Protein AF-A0A5B9QJG4-F1 (afdb_monomer_lite)

pLDDT: mean 80.94, std 13.01, range [37.59, 93.94]

Foldseek 3Di:
DEAAEEEADPDDPVLVLCVVQVCVLAPDNPYHYDYDYDHLVVLLVCQVDPAQYEYEAEAADPVSLVVNVVVVCVSLPDDVDRSYAYEYEYAPPPDPVSVVSCVVSVHHYHNDSVCVVVCSVVSSVSNVVRDDPPDPPPDDD

Structure (mmCIF, N/CA/C/O backbone):
data_AF-A0A5B9QJG4-F1
#
_entry.id   AF-A0A5B9QJG4-F1
#
loop_
_atom_site.group_PDB
_atom_site.id
_atom_site.type_symbol
_atom_site.label_atom_id
_atom_site.label_alt_id
_atom_site.label_comp_id
_atom_site.label_asym_id
_atom_site.label_entity_id
_atom_site.label_seq_id
_atom_site.pdbx_PDB_ins_code
_atom_site.Cartn_x
_atom_site.Cartn_y
_atom_site.Cartn_z
_atom_site.occupancy
_atom_site.B_iso_or_equiv
_atom_site.auth_seq_id
_atom_site.auth_comp_id
_atom_site.auth_asym_id
_atom_site.auth_atom_id
_atom_site.pdbx_PDB_model_num
ATOM 1 N N . MET A 1 1 ? 18.683 -3.135 -9.560 1.00 72.75 1 MET A N 1
ATOM 2 C CA . MET A 1 1 ? 17.755 -1.972 -9.566 1.00 72.75 1 MET A CA 1
ATOM 3 C C . MET A 1 1 ? 17.519 -1.539 -8.116 1.00 72.75 1 MET A C 1
ATOM 5 O O . MET A 1 1 ? 17.770 -2.347 -7.236 1.00 72.75 1 MET A O 1
ATOM 9 N N . ASN A 1 2 ? 17.134 -0.286 -7.823 1.00 84.12 2 ASN A N 1
ATOM 10 C CA . ASN A 1 2 ? 16.792 0.115 -6.444 1.00 84.12 2 ASN A CA 1
ATOM 11 C C . ASN A 1 2 ? 15.284 0.377 -6.343 1.00 84.12 2 ASN A C 1
ATOM 13 O O . ASN A 1 2 ? 14.808 1.408 -6.828 1.00 84.12 2 ASN A O 1
ATOM 17 N N . TYR A 1 3 ? 14.551 -0.572 -5.762 1.00 89.31 3 TYR A N 1
ATOM 18 C CA . TYR A 1 3 ? 13.105 -0.497 -5.573 1.00 89.31 3 TYR A CA 1
ATOM 19 C C . TYR A 1 3 ? 12.751 0.411 -4.397 1.00 89.31 3 TYR A C 1
ATOM 21 O O . TYR A 1 3 ? 13.489 0.514 -3.411 1.00 89.31 3 TYR A O 1
ATOM 29 N N . GLN A 1 4 ? 11.604 1.080 -4.502 1.00 92.94 4 GLN A N 1
ATOM 30 C CA . GLN A 1 4 ? 11.145 2.040 -3.503 1.00 92.94 4 GLN A CA 1
ATOM 31 C C . GLN A 1 4 ? 9.890 1.522 -2.815 1.00 92.94 4 GLN A C 1
ATOM 33 O O . GLN A 1 4 ? 8.873 1.271 -3.459 1.00 92.94 4 GLN A O 1
ATOM 38 N N . TRP A 1 5 ? 9.968 1.387 -1.495 1.00 93.94 5 TRP A N 1
ATOM 39 C CA . TRP A 1 5 ? 8.830 1.056 -0.656 1.00 93.94 5 TRP A CA 1
ATOM 40 C C . TRP A 1 5 ? 8.656 2.145 0.387 1.00 93.94 5 TRP A C 1
ATOM 42 O O . TRP A 1 5 ? 9.506 2.341 1.257 1.00 93.94 5 TRP A O 1
ATOM 52 N N . PHE A 1 6 ? 7.545 2.858 0.319 1.00 93.12 6 PHE A N 1
ATOM 53 C CA . PHE A 1 6 ? 7.236 3.886 1.292 1.00 93.12 6 PHE A CA 1
ATOM 54 C C . PHE A 1 6 ? 6.143 3.423 2.237 1.00 93.12 6 PHE A C 1
ATOM 56 O O . PHE A 1 6 ? 5.158 2.815 1.823 1.00 93.12 6 PHE A O 1
ATOM 63 N N . VAL A 1 7 ? 6.331 3.728 3.515 1.00 91.44 7 VAL A N 1
ATOM 64 C CA . VAL A 1 7 ? 5.337 3.474 4.553 1.00 91.44 7 VAL A CA 1
ATOM 65 C C . VAL A 1 7 ? 4.981 4.810 5.175 1.00 91.44 7 VAL A C 1
ATOM 67 O O . VAL A 1 7 ? 5.853 5.509 5.689 1.00 91.44 7 VAL A O 1
ATOM 70 N N . CYS A 1 8 ? 3.709 5.172 5.096 1.00 87.88 8 CYS A N 1
ATOM 71 C CA . CYS A 1 8 ? 3.174 6.301 5.823 1.00 87.88 8 CYS A CA 1
ATOM 72 C C . CYS A 1 8 ? 3.193 5.952 7.316 1.00 87.88 8 CYS A C 1
ATOM 74 O O . CYS A 1 8 ? 2.628 4.934 7.710 1.00 87.88 8 CYS A O 1
ATOM 76 N N . GLU A 1 9 ? 3.837 6.811 8.105 1.00 77.19 9 GLU A N 1
ATOM 77 C CA . GLU A 1 9 ? 4.081 6.746 9.553 1.00 77.19 9 GLU A CA 1
ATOM 78 C C . GLU A 1 9 ? 5.346 5.975 10.006 1.00 77.19 9 GLU A C 1
ATOM 80 O O . GLU A 1 9 ? 5.484 4.773 9.756 1.00 77.19 9 GLU A O 1
ATOM 85 N N . PRO A 1 10 ? 6.272 6.638 10.735 1.00 60.25 10 PRO A N 1
ATOM 86 C CA . PRO A 1 10 ? 7.563 6.068 11.134 1.00 60.25 10 PRO A CA 1
ATOM 87 C C . PRO A 1 10 ? 7.530 5.003 12.233 1.00 60.25 10 PRO A C 1
ATOM 89 O O . PRO A 1 10 ? 8.528 4.307 12.410 1.00 60.25 10 PRO A O 1
ATOM 92 N N . GLU A 1 11 ? 6.404 4.813 12.918 1.00 66.12 11 GLU A N 1
ATOM 93 C CA . GLU A 1 11 ? 6.287 3.866 14.040 1.00 66.12 11 GLU A CA 1
ATOM 94 C C . GLU A 1 11 ? 5.123 2.880 13.880 1.00 66.12 11 GLU A C 1
ATOM 96 O O . GLU A 1 11 ? 4.784 2.133 14.800 1.00 66.12 11 GLU A O 1
ATOM 101 N N . SER A 1 12 ? 4.524 2.821 12.688 1.00 70.62 12 SER A N 1
ATOM 102 C CA . SER A 1 12 ? 3.393 1.936 12.441 1.00 70.62 12 SER A CA 1
ATOM 103 C C . SER A 1 12 ? 3.806 0.463 12.502 1.00 70.62 12 SER A C 1
ATOM 105 O O . SER A 1 12 ? 4.908 0.048 12.111 1.00 70.62 12 SER A O 1
ATOM 107 N N . ARG A 1 13 ? 2.875 -0.390 12.944 1.00 84.88 13 ARG A N 1
ATOM 108 C CA . ARG A 1 13 ? 3.011 -1.853 12.818 1.00 84.88 13 ARG A CA 1
ATOM 109 C C . ARG A 1 13 ? 3.306 -2.271 11.371 1.00 84.88 13 ARG A C 1
ATOM 111 O O . ARG A 1 13 ? 4.052 -3.226 11.142 1.00 84.88 13 ARG A O 1
ATOM 118 N N . TRP A 1 14 ? 2.810 -1.495 10.411 1.00 87.94 14 TRP A N 1
ATOM 119 C CA . TRP A 1 14 ? 3.018 -1.662 8.978 1.00 87.94 14 TRP A CA 1
ATOM 120 C C . TRP A 1 14 ? 4.464 -1.481 8.531 1.00 87.94 14 TRP A C 1
ATOM 122 O O . TRP A 1 14 ? 4.895 -2.198 7.628 1.00 87.94 14 TRP A O 1
ATOM 132 N N . LEU A 1 15 ? 5.254 -0.621 9.181 1.00 89.50 15 LEU A N 1
ATOM 133 C CA . LEU A 1 15 ? 6.679 -0.493 8.870 1.00 89.50 15 LEU A CA 1
ATOM 134 C C . LEU A 1 15 ? 7.440 -1.782 9.202 1.00 89.50 15 LEU A C 1
ATOM 136 O O . LEU A 1 15 ? 8.226 -2.271 8.388 1.00 89.50 15 LEU A O 1
ATOM 140 N N . ARG A 1 16 ? 7.182 -2.370 10.378 1.00 89.62 16 ARG A N 1
ATOM 141 C CA . ARG A 1 16 ? 7.805 -3.642 10.788 1.00 89.62 16 ARG A CA 1
ATOM 142 C C . ARG A 1 16 ? 7.415 -4.788 9.858 1.00 89.62 16 ARG A C 1
ATOM 144 O O . ARG A 1 16 ? 8.272 -5.585 9.482 1.00 89.62 16 ARG A O 1
ATOM 151 N N . LEU A 1 17 ? 6.147 -4.853 9.463 1.00 89.75 17 LEU A N 1
ATOM 152 C CA . LEU A 1 17 ? 5.650 -5.862 8.525 1.00 89.75 17 LEU A CA 1
ATOM 153 C C . LEU A 1 17 ? 6.254 -5.684 7.135 1.00 89.75 17 LEU A C 1
ATOM 155 O O . LEU A 1 17 ? 6.777 -6.644 6.578 1.00 89.75 17 LEU A O 1
ATOM 159 N N . SER A 1 18 ? 6.277 -4.453 6.624 1.00 92.06 18 SER A N 1
ATOM 160 C CA . SER A 1 18 ? 6.879 -4.123 5.329 1.00 92.06 18 SER A CA 1
ATOM 161 C C . SER A 1 18 ? 8.350 -4.526 5.282 1.00 92.06 18 SER A C 1
ATOM 163 O O . SER A 1 18 ? 8.784 -5.125 4.306 1.00 92.06 18 SER A O 1
ATOM 165 N N . ARG A 1 19 ? 9.112 -4.294 6.360 1.00 91.69 19 ARG A N 1
ATOM 166 C CA . ARG A 1 19 ? 10.523 -4.713 6.459 1.00 91.69 19 ARG A CA 1
ATOM 167 C C . ARG A 1 19 ? 10.736 -6.220 6.376 1.00 91.69 19 ARG A C 1
ATOM 169 O O . ARG A 1 19 ? 11.781 -6.646 5.905 1.00 91.69 19 ARG A O 1
ATOM 176 N N . ARG A 1 20 ? 9.768 -7.021 6.821 1.00 91.62 20 ARG A N 1
ATOM 177 C CA . ARG A 1 20 ? 9.829 -8.485 6.706 1.00 91.62 20 ARG A CA 1
ATOM 178 C C . ARG A 1 20 ? 9.341 -8.961 5.345 1.00 91.62 20 ARG A C 1
ATOM 180 O O . ARG A 1 20 ? 9.917 -9.885 4.790 1.00 91.62 20 ARG A O 1
ATOM 187 N N . PHE A 1 21 ? 8.280 -8.348 4.836 1.00 92.44 21 PHE A N 1
ATOM 188 C CA . PHE A 1 21 ? 7.575 -8.772 3.634 1.00 92.44 21 PHE A CA 1
ATOM 189 C C . PHE A 1 21 ? 8.266 -8.314 2.345 1.00 92.44 21 PHE A C 1
ATOM 191 O O . PHE A 1 21 ? 8.583 -9.137 1.493 1.00 92.44 21 PHE A O 1
ATOM 198 N N . ALA A 1 22 ? 8.538 -7.015 2.208 1.00 92.75 22 ALA A N 1
ATOM 199 C CA . ALA A 1 22 ? 8.968 -6.407 0.952 1.00 92.75 22 ALA A CA 1
ATOM 200 C C . ALA A 1 22 ? 10.268 -6.993 0.359 1.00 92.75 22 ALA A C 1
ATOM 202 O O . ALA A 1 22 ? 10.289 -7.205 -0.854 1.00 92.75 22 ALA A O 1
ATOM 203 N N . PRO A 1 23 ? 11.316 -7.328 1.146 1.00 92.81 23 PRO A N 1
ATOM 204 C CA . PRO A 1 23 ? 12.528 -7.942 0.596 1.00 92.81 23 PRO A CA 1
ATOM 205 C C . PRO A 1 23 ? 12.282 -9.308 -0.056 1.00 92.81 23 PRO A C 1
ATOM 207 O O . PRO A 1 23 ? 12.941 -9.652 -1.029 1.00 92.81 23 PRO A O 1
ATOM 210 N N . GLN A 1 24 ? 11.309 -10.076 0.446 1.00 92.06 24 GLN A N 1
ATOM 211 C CA . GLN A 1 24 ? 10.975 -11.400 -0.091 1.00 92.06 24 GLN A CA 1
ATOM 212 C C . GLN A 1 24 ? 10.248 -11.316 -1.438 1.00 92.06 24 GLN A C 1
ATOM 214 O O . GLN A 1 24 ? 10.131 -12.316 -2.137 1.00 92.06 24 GLN A O 1
ATOM 219 N N . MET A 1 25 ? 9.724 -10.137 -1.786 1.00 93.69 25 MET A N 1
ATOM 220 C CA . MET A 1 25 ? 8.945 -9.917 -3.006 1.00 93.69 25 MET A CA 1
ATOM 221 C C . MET A 1 25 ? 9.801 -9.433 -4.178 1.00 93.69 25 MET A C 1
ATOM 223 O O . MET A 1 25 ? 9.268 -9.229 -5.272 1.00 93.69 25 MET A O 1
ATOM 227 N N . LEU A 1 26 ? 11.098 -9.198 -3.953 1.00 89.69 26 LEU A N 1
ATOM 228 C CA . LEU A 1 26 ? 12.005 -8.731 -4.991 1.00 89.69 26 LEU A CA 1
ATOM 229 C C . LEU A 1 26 ? 12.239 -9.824 -6.045 1.00 89.69 26 LEU A C 1
ATOM 231 O O . LEU A 1 26 ? 12.326 -11.000 -5.693 1.00 89.69 26 LEU A O 1
ATOM 235 N N . PRO A 1 27 ? 12.385 -9.460 -7.330 1.00 85.88 27 PRO A N 1
ATOM 236 C CA . PRO A 1 27 ? 12.658 -10.431 -8.388 1.00 85.88 27 PRO A CA 1
ATOM 237 C C . PRO A 1 27 ? 14.010 -11.144 -8.248 1.00 85.88 27 PRO A C 1
ATOM 239 O O . PRO A 1 27 ? 14.141 -12.279 -8.697 1.00 85.88 27 PRO A O 1
ATOM 242 N N . SER A 1 28 ? 15.006 -10.487 -7.644 1.00 84.94 28 SER A N 1
ATOM 243 C CA . SER A 1 28 ? 16.330 -11.049 -7.370 1.00 84.94 28 SER A CA 1
ATOM 244 C C . SER A 1 28 ? 16.830 -10.630 -5.988 1.00 84.94 28 SER A C 1
ATOM 246 O O . SER A 1 28 ? 16.529 -9.533 -5.518 1.00 84.94 28 SER A O 1
ATOM 248 N N . SER A 1 29 ? 17.621 -11.489 -5.342 1.00 77.75 29 SER A N 1
ATOM 249 C CA . SER A 1 29 ? 18.199 -11.226 -4.016 1.00 77.75 29 SER A CA 1
ATOM 250 C C . SER A 1 29 ? 19.299 -10.159 -4.025 1.00 77.75 29 SER A C 1
ATOM 252 O O . SER A 1 29 ? 19.549 -9.551 -2.988 1.00 77.75 29 SER A O 1
ATOM 254 N N . ASP A 1 30 ? 19.919 -9.904 -5.180 1.00 78.75 30 ASP A N 1
ATOM 255 C CA . ASP A 1 30 ? 20.938 -8.858 -5.365 1.00 78.75 30 ASP A CA 1
ATOM 256 C C . ASP A 1 30 ? 20.343 -7.458 -5.600 1.00 78.75 30 ASP A C 1
ATOM 258 O O . ASP A 1 30 ? 21.069 -6.464 -5.684 1.00 78.75 30 ASP A O 1
ATOM 262 N N . ASP A 1 31 ? 19.019 -7.350 -5.743 1.00 83.94 31 ASP A N 1
ATOM 263 C CA . ASP A 1 31 ? 18.378 -6.058 -5.941 1.00 83.94 31 ASP A CA 1
ATOM 264 C C . ASP A 1 31 ? 18.312 -5.241 -4.641 1.00 83.94 31 ASP A C 1
ATOM 266 O O . ASP A 1 31 ? 18.008 -5.736 -3.556 1.00 83.94 31 ASP A O 1
ATOM 270 N N . GLY A 1 32 ? 18.533 -3.932 -4.767 1.00 87.12 32 GLY A N 1
ATOM 271 C CA . GLY A 1 32 ? 18.401 -3.002 -3.654 1.00 87.12 32 GLY A CA 1
ATOM 272 C C . GLY A 1 32 ? 16.938 -2.667 -3.378 1.00 87.12 32 GLY A C 1
ATOM 273 O O . GLY A 1 32 ? 16.164 -2.408 -4.301 1.00 87.12 32 GLY A O 1
ATOM 274 N N . LEU A 1 33 ? 16.568 -2.600 -2.100 1.00 91.62 33 LEU A N 1
ATOM 275 C CA . LEU A 1 33 ? 15.263 -2.122 -1.654 1.00 91.62 33 LEU A CA 1
ATOM 276 C C . LEU A 1 33 ? 15.431 -1.058 -0.574 1.00 91.62 33 LEU A C 1
ATOM 278 O O . LEU A 1 33 ? 16.021 -1.297 0.477 1.00 91.62 33 LEU A O 1
ATOM 282 N N . SER A 1 34 ? 14.851 0.113 -0.819 1.00 93.31 34 SER A N 1
ATOM 283 C CA . SER A 1 34 ? 14.784 1.198 0.158 1.00 93.31 34 SER A CA 1
ATOM 284 C C . SER A 1 34 ? 13.389 1.249 0.777 1.00 93.31 34 SER A C 1
ATOM 286 O O . SER A 1 34 ? 12.431 1.629 0.103 1.00 93.31 34 SER A O 1
ATOM 288 N N . ILE A 1 35 ? 13.277 0.882 2.059 1.00 93.06 35 ILE A N 1
ATOM 289 C CA . ILE A 1 35 ? 12.033 0.993 2.836 1.00 93.06 35 ILE A CA 1
ATOM 290 C C . ILE A 1 35 ? 12.096 2.266 3.678 1.00 93.06 35 ILE A C 1
ATOM 292 O O . ILE A 1 35 ? 12.800 2.307 4.689 1.00 93.06 35 ILE A O 1
ATOM 296 N N . THR A 1 36 ? 11.385 3.314 3.265 1.00 92.44 36 THR A N 1
ATOM 297 C CA . THR A 1 36 ? 11.461 4.632 3.913 1.00 92.44 36 THR A CA 1
ATOM 298 C C . THR A 1 36 ? 10.144 4.985 4.603 1.00 92.44 36 THR A C 1
ATOM 300 O O . THR A 1 36 ? 9.117 5.080 3.926 1.00 92.44 36 THR A O 1
ATOM 303 N N . PRO A 1 37 ? 10.153 5.205 5.929 1.00 92.00 37 PRO A N 1
ATOM 304 C CA . PRO A 1 37 ? 9.011 5.790 6.607 1.00 92.00 37 PRO A CA 1
ATOM 305 C C . PRO A 1 37 ? 8.893 7.281 6.283 1.00 92.00 37 PRO A C 1
ATOM 307 O O . PRO A 1 37 ? 9.884 8.010 6.338 1.00 92.00 37 PRO A O 1
ATOM 310 N N . LEU A 1 38 ? 7.687 7.737 5.961 1.00 89.56 38 LEU A N 1
ATOM 311 C CA . LEU A 1 38 ? 7.383 9.127 5.620 1.00 89.56 38 LEU A CA 1
ATOM 312 C C . LEU A 1 38 ? 6.065 9.542 6.279 1.00 89.56 38 LEU A C 1
ATOM 314 O O . LEU A 1 38 ? 5.215 8.702 6.544 1.00 89.56 38 LEU A O 1
ATOM 318 N N . ASP A 1 39 ? 5.868 10.830 6.534 1.00 85.88 39 ASP A N 1
ATOM 319 C CA . ASP A 1 39 ? 4.520 11.360 6.761 1.00 85.88 39 ASP A CA 1
ATOM 320 C C . ASP A 1 39 ? 3.730 11.427 5.437 1.00 85.88 39 ASP A C 1
ATOM 322 O O . ASP A 1 39 ? 4.300 11.301 4.346 1.00 85.88 39 ASP A O 1
ATOM 326 N N . ALA A 1 40 ? 2.414 11.630 5.530 1.00 80.94 40 ALA A N 1
ATOM 327 C CA . ALA A 1 40 ? 1.517 11.632 4.375 1.00 80.94 40 ALA A CA 1
ATOM 328 C C . ALA A 1 40 ? 1.905 12.677 3.311 1.00 80.94 40 ALA A C 1
ATOM 330 O O . ALA A 1 40 ? 1.912 12.370 2.117 1.00 80.94 40 ALA A O 1
ATOM 331 N N . ALA A 1 41 ? 2.300 13.884 3.731 1.00 80.88 41 ALA A N 1
ATOM 332 C CA . ALA A 1 41 ? 2.671 14.963 2.816 1.00 80.88 41 ALA A CA 1
ATOM 333 C C . ALA A 1 41 ? 3.974 14.643 2.065 1.00 80.88 41 ALA A C 1
ATOM 335 O O . ALA A 1 41 ? 4.072 14.828 0.848 1.00 80.88 41 ALA A O 1
ATOM 336 N N . ARG A 1 42 ? 4.978 14.101 2.763 1.00 86.69 42 ARG A N 1
ATOM 337 C CA . ARG A 1 42 ? 6.233 13.661 2.140 1.00 86.69 42 ARG A CA 1
ATOM 338 C C . ARG A 1 42 ? 6.036 12.464 1.221 1.00 86.69 42 ARG A C 1
ATOM 340 O O . ARG A 1 42 ? 6.692 12.400 0.182 1.00 86.69 42 ARG A O 1
ATOM 347 N N . LEU A 1 43 ? 5.156 11.531 1.579 1.00 86.56 43 LEU A N 1
ATOM 348 C CA . LEU A 1 43 ? 4.814 10.399 0.724 1.00 86.56 43 LEU A CA 1
ATOM 349 C C . LEU A 1 43 ? 4.175 10.876 -0.585 1.00 86.56 43 LEU A C 1
ATOM 351 O O . LEU A 1 43 ? 4.656 10.516 -1.658 1.00 86.56 43 LEU A O 1
ATOM 355 N N . ALA A 1 44 ? 3.179 11.761 -0.500 1.00 82.88 44 ALA A N 1
ATOM 356 C CA . ALA A 1 44 ? 2.552 12.387 -1.662 1.00 82.88 44 ALA A CA 1
ATOM 357 C C . ALA A 1 44 ? 3.587 13.058 -2.581 1.00 82.88 44 ALA A C 1
ATOM 359 O O . ALA A 1 44 ? 3.619 12.802 -3.784 1.00 82.88 44 ALA A O 1
ATOM 360 N N . ALA A 1 45 ? 4.505 13.846 -2.010 1.00 83.12 45 ALA A N 1
ATOM 361 C CA . ALA A 1 45 ? 5.560 14.507 -2.775 1.00 83.12 45 ALA A CA 1
ATOM 362 C C . ALA A 1 45 ? 6.509 13.515 -3.475 1.00 83.12 45 ALA A C 1
ATOM 364 O O . ALA A 1 45 ? 6.961 13.770 -4.593 1.00 83.12 45 ALA A O 1
ATOM 365 N N . ARG A 1 46 ? 6.815 12.375 -2.843 1.00 85.06 46 ARG A N 1
ATOM 366 C CA . ARG A 1 46 ? 7.699 11.341 -3.407 1.00 85.06 46 ARG A CA 1
ATOM 367 C C . ARG A 1 46 ? 7.051 10.544 -4.531 1.00 85.06 46 ARG A C 1
ATOM 369 O O . ARG A 1 46 ? 7.773 10.090 -5.419 1.00 85.06 46 ARG A O 1
ATOM 376 N N . LEU A 1 47 ? 5.730 10.406 -4.521 1.00 84.00 47 LEU A N 1
ATOM 377 C CA . LEU A 1 47 ? 4.990 9.714 -5.575 1.00 84.00 47 LEU A CA 1
ATOM 378 C C . LEU A 1 47 ? 4.971 10.484 -6.900 1.00 84.00 47 LEU A C 1
ATOM 380 O O . LEU A 1 47 ? 4.791 9.876 -7.942 1.00 84.00 47 LEU A O 1
ATOM 384 N N . ASN A 1 48 ? 5.320 11.772 -6.920 1.00 77.62 48 ASN A N 1
ATOM 385 C CA . ASN A 1 48 ? 5.559 12.492 -8.180 1.00 77.62 48 ASN A CA 1
ATOM 386 C C . ASN A 1 48 ? 6.812 12.007 -8.943 1.00 77.62 48 ASN A C 1
ATOM 388 O O . ASN A 1 48 ? 7.081 12.447 -10.060 1.00 77.62 48 ASN A O 1
ATOM 392 N N . SER A 1 49 ? 7.607 11.108 -8.355 1.00 76.19 49 SER A N 1
ATOM 393 C CA . SER A 1 49 ? 8.771 10.506 -9.003 1.00 76.19 49 SER A CA 1
ATOM 394 C C . SER A 1 49 ? 8.362 9.541 -10.127 1.00 76.19 49 SER A C 1
ATOM 396 O O . SER A 1 49 ? 7.453 8.727 -9.947 1.00 76.19 49 SER A O 1
ATOM 398 N N . PRO A 1 50 ? 9.102 9.505 -11.254 1.00 78.56 50 PRO A N 1
ATOM 399 C CA . PRO A 1 50 ? 8.857 8.561 -12.344 1.00 78.56 50 PRO A CA 1
ATOM 400 C C . PRO A 1 50 ? 9.180 7.101 -11.989 1.00 78.56 50 PRO A C 1
ATOM 402 O O . PRO A 1 50 ? 9.059 6.236 -12.859 1.00 78.56 50 PRO A O 1
ATOM 405 N N . ARG A 1 51 ? 9.638 6.817 -10.765 1.00 83.75 51 ARG A N 1
ATOM 406 C CA . ARG A 1 51 ? 10.114 5.496 -10.350 1.00 83.75 51 ARG A CA 1
ATOM 407 C C . ARG A 1 51 ? 8.973 4.582 -9.891 1.00 83.75 51 ARG A C 1
ATOM 409 O O . ARG A 1 51 ? 8.119 5.025 -9.119 1.00 83.75 51 ARG A O 1
ATOM 416 N N . PRO A 1 52 ? 9.017 3.295 -10.276 1.00 87.81 52 PRO A N 1
ATOM 417 C CA . PRO A 1 52 ? 8.148 2.275 -9.719 1.00 87.81 52 PRO A CA 1
ATOM 418 C C . PRO A 1 52 ? 8.222 2.241 -8.192 1.00 87.81 52 PRO A C 1
ATOM 420 O O . PRO A 1 52 ? 9.312 2.113 -7.631 1.00 87.81 52 PRO A O 1
ATOM 423 N N . THR A 1 53 ? 7.076 2.379 -7.527 1.00 91.06 53 THR A N 1
ATOM 424 C CA . THR A 1 53 ? 7.012 2.529 -6.065 1.00 91.06 53 THR A CA 1
ATOM 425 C C . THR A 1 53 ? 5.844 1.744 -5.479 1.00 91.06 53 THR A C 1
ATOM 427 O O . THR A 1 53 ? 4.733 1.817 -5.992 1.00 91.06 53 THR A O 1
ATOM 430 N N . VAL A 1 54 ? 6.066 1.046 -4.366 1.00 92.94 54 VAL A N 1
ATOM 431 C CA . VAL A 1 54 ? 4.974 0.570 -3.506 1.00 92.94 54 VAL A CA 1
ATOM 432 C C . VAL A 1 54 ? 4.792 1.574 -2.376 1.00 92.94 54 VAL A C 1
ATOM 434 O O . VAL A 1 54 ? 5.759 1.933 -1.705 1.00 92.94 54 VAL A O 1
ATOM 437 N N . ALA A 1 55 ? 3.564 2.030 -2.159 1.00 92.12 55 ALA A N 1
ATOM 438 C CA . ALA A 1 55 ? 3.222 2.936 -1.073 1.00 92.12 55 ALA A CA 1
ATOM 439 C C . ALA A 1 55 ? 2.169 2.300 -0.172 1.00 92.12 55 ALA A C 1
ATOM 441 O O . ALA A 1 55 ? 1.118 1.883 -0.652 1.00 92.12 55 ALA A O 1
ATOM 442 N N . LEU A 1 56 ? 2.444 2.262 1.129 1.00 92.56 56 LEU A N 1
ATOM 443 C CA . LEU A 1 56 ? 1.504 1.827 2.152 1.00 92.56 56 LEU A CA 1
ATOM 444 C C . LEU A 1 56 ? 1.082 3.035 2.983 1.00 92.56 56 LEU A C 1
ATOM 446 O O . LEU A 1 56 ? 1.902 3.627 3.678 1.00 92.56 56 LEU A O 1
ATOM 450 N N . TRP A 1 57 ? -0.194 3.389 2.911 1.00 89.38 57 TRP A N 1
ATOM 451 C CA . TRP A 1 57 ? -0.813 4.454 3.692 1.00 89.38 57 TRP A CA 1
ATOM 452 C C . TRP A 1 57 ? -1.442 3.865 4.949 1.00 89.38 57 TRP A C 1
ATOM 454 O O . TRP A 1 57 ? -2.185 2.897 4.851 1.00 89.38 57 TRP A O 1
ATOM 464 N N . SER A 1 58 ? -1.135 4.423 6.114 1.00 86.81 58 SER A N 1
ATOM 465 C CA . SER A 1 58 ? -1.673 3.987 7.403 1.00 86.81 58 SER A CA 1
ATOM 466 C C . SER A 1 58 ? -2.750 4.981 7.833 1.00 86.81 58 SER A C 1
ATOM 468 O O . SER A 1 58 ? -2.440 6.125 8.153 1.00 86.81 58 SER A O 1
ATOM 470 N N . LEU A 1 59 ? -4.014 4.566 7.739 1.00 81.31 59 LEU A N 1
ATOM 471 C CA . LEU A 1 59 ? -5.220 5.319 8.097 1.00 81.31 59 LEU A CA 1
ATOM 472 C C . LEU A 1 59 ? -5.980 4.575 9.202 1.00 81.31 59 LEU A C 1
ATOM 474 O O . LEU A 1 59 ? -7.160 4.243 9.079 1.00 81.31 59 LEU A O 1
ATOM 478 N N . GLU A 1 60 ? -5.275 4.246 10.278 1.00 77.00 60 GLU A N 1
ATOM 479 C CA . GLU A 1 60 ? -5.795 3.375 11.338 1.00 77.00 60 GLU A CA 1
ATOM 480 C C . GLU A 1 60 ? -6.664 4.129 12.354 1.00 77.00 60 GLU A C 1
ATOM 482 O O . GLU A 1 60 ? -7.156 3.537 13.309 1.00 77.00 60 GLU A O 1
ATOM 487 N N . THR A 1 61 ? -6.873 5.434 12.160 1.00 71.50 61 THR A N 1
ATOM 488 C CA . THR A 1 61 ? -7.761 6.250 12.992 1.00 71.50 61 THR A CA 1
ATOM 489 C C . THR A 1 61 ? -8.694 7.103 12.130 1.00 71.50 61 THR A C 1
ATOM 491 O O . THR A 1 61 ? -8.316 7.571 11.054 1.00 71.50 61 THR A O 1
ATOM 494 N N . ALA A 1 62 ? -9.921 7.340 12.609 1.00 64.94 62 ALA A N 1
ATOM 495 C CA . ALA A 1 62 ? -10.903 8.174 11.906 1.00 64.94 62 ALA A CA 1
ATOM 496 C C . ALA A 1 62 ? -10.370 9.584 11.544 1.00 64.94 62 ALA A C 1
ATOM 498 O O . ALA A 1 62 ? -10.502 9.975 10.385 1.00 64.94 62 ALA A O 1
ATOM 499 N N . PRO A 1 63 ? -9.655 10.309 12.436 1.00 70.25 63 PRO A N 1
ATOM 500 C CA . PRO A 1 63 ? -9.088 11.616 12.095 1.00 70.25 63 PRO A CA 1
ATOM 501 C C . PRO A 1 63 ? -8.049 11.555 10.967 1.00 70.25 63 PRO A C 1
ATOM 503 O O . PRO A 1 63 ? -7.942 12.489 10.175 1.00 70.25 63 PRO A O 1
ATOM 506 N N . GLN A 1 64 ? -7.279 10.464 10.877 1.00 72.19 64 GLN A N 1
ATOM 507 C CA . GLN A 1 64 ? -6.310 10.267 9.796 1.00 72.19 64 GLN A CA 1
ATOM 508 C C . GLN A 1 64 ? -7.007 10.015 8.461 1.00 72.19 64 GLN A C 1
ATOM 510 O O . GLN A 1 64 ? -6.577 10.568 7.450 1.00 72.19 64 GLN A O 1
ATOM 515 N N . CYS A 1 65 ? -8.087 9.224 8.452 1.00 71.06 65 CYS A N 1
ATOM 516 C CA . CYS A 1 65 ? -8.907 9.037 7.256 1.00 71.06 65 CYS A CA 1
ATOM 517 C C . CYS A 1 65 ? -9.398 10.385 6.718 1.00 71.06 65 CYS A C 1
ATOM 519 O O . CYS A 1 65 ? -9.111 10.710 5.569 1.00 71.06 65 CYS A O 1
ATOM 521 N N . ASP A 1 66 ? -10.040 11.206 7.549 1.00 71.31 66 ASP A N 1
ATOM 522 C CA . ASP A 1 66 ? -10.620 12.480 7.102 1.00 71.31 66 ASP A CA 1
ATOM 523 C C . ASP A 1 66 ? -9.569 13.477 6.593 1.00 71.31 66 ASP A C 1
ATOM 525 O O . ASP A 1 66 ? -9.801 14.196 5.620 1.00 71.31 66 ASP A O 1
ATOM 529 N N . GLN A 1 67 ? -8.382 13.509 7.207 1.00 74.06 67 GLN A N 1
ATOM 530 C CA . GLN A 1 67 ? -7.303 14.413 6.793 1.00 74.06 67 GLN A CA 1
ATOM 531 C C . GLN A 1 67 ? -6.581 13.959 5.518 1.00 74.06 67 GLN A C 1
ATOM 533 O O . GLN A 1 67 ? -6.108 14.797 4.739 1.00 74.06 67 GLN A O 1
ATOM 538 N N . ILE A 1 68 ? -6.449 12.646 5.311 1.00 74.19 68 ILE A N 1
ATOM 539 C CA . ILE A 1 68 ? -5.614 12.083 4.246 1.00 74.19 68 ILE A CA 1
ATOM 540 C C . ILE A 1 68 ? -6.449 11.726 3.006 1.00 74.19 68 ILE A C 1
ATOM 542 O O . ILE A 1 68 ? -5.961 11.905 1.891 1.00 74.19 68 ILE A O 1
ATOM 546 N N . LEU A 1 69 ? -7.718 11.319 3.148 1.00 74.50 69 LEU A N 1
ATOM 547 C CA . LEU A 1 69 ? -8.605 10.974 2.023 1.00 74.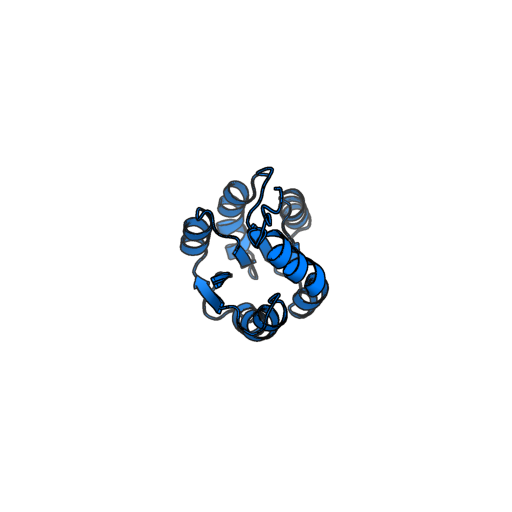50 69 LEU A CA 1
ATOM 548 C C . LEU A 1 69 ? -8.681 12.060 0.928 1.00 74.50 69 LEU A C 1
ATOM 550 O O . LEU A 1 69 ? -8.563 11.706 -0.250 1.00 74.50 69 LEU A O 1
ATOM 554 N N . PRO A 1 70 ? -8.807 13.367 1.244 1.00 75.50 70 PRO A N 1
ATOM 555 C CA . PRO A 1 70 ? -8.808 14.413 0.221 1.00 75.50 70 PRO A CA 1
ATOM 556 C C . PRO A 1 70 ? -7.489 14.491 -0.559 1.00 75.50 70 PRO A C 1
ATOM 558 O O . PRO A 1 70 ? -7.498 14.733 -1.765 1.00 75.50 70 PRO A O 1
ATOM 561 N N . GLN A 1 71 ? -6.358 14.255 0.114 1.00 73.25 71 GLN A N 1
ATOM 562 C CA . GLN A 1 71 ? -5.026 14.256 -0.502 1.00 73.25 71 GLN A CA 1
ATOM 563 C C . GLN A 1 71 ? -4.843 13.027 -1.401 1.00 73.25 71 GLN A C 1
ATOM 565 O O . GLN A 1 71 ? -4.322 13.126 -2.511 1.00 73.25 71 GLN A O 1
ATOM 570 N N . LEU A 1 72 ? -5.335 11.875 -0.943 1.00 74.12 72 LEU A N 1
ATOM 571 C CA . LEU A 1 72 ? -5.294 10.610 -1.667 1.00 74.12 72 LEU A CA 1
ATOM 572 C C . LEU A 1 72 ? -6.117 10.633 -2.951 1.00 74.12 72 LEU A C 1
ATOM 574 O O . LEU A 1 72 ? -5.658 10.133 -3.975 1.00 74.12 72 LEU A O 1
ATOM 578 N N . ARG A 1 73 ? -7.290 11.274 -2.935 1.00 76.75 73 ARG A N 1
ATOM 579 C CA . ARG A 1 73 ? -8.147 11.407 -4.120 1.00 76.75 73 ARG A CA 1
ATOM 580 C C . ARG A 1 73 ? -7.413 12.035 -5.312 1.00 76.75 73 ARG A C 1
ATOM 582 O O . ARG A 1 73 ? -7.642 11.626 -6.446 1.00 76.75 73 ARG A O 1
ATOM 589 N N . GLY A 1 74 ? -6.545 13.021 -5.069 1.00 72.56 74 GLY A N 1
ATOM 590 C CA . GLY A 1 74 ? -5.744 13.658 -6.121 1.00 72.56 74 GLY A CA 1
ATOM 591 C C . GLY A 1 74 ? -4.597 12.781 -6.631 1.00 72.56 74 GLY A C 1
ATOM 592 O O . GLY A 1 74 ? -4.252 12.851 -7.806 1.00 72.56 74 GLY A O 1
ATOM 593 N N . LEU A 1 75 ? -4.036 11.934 -5.764 1.00 73.62 75 LEU A N 1
ATOM 594 C CA . LEU A 1 75 ? -2.922 11.037 -6.089 1.00 73.62 75 LEU A CA 1
ATOM 595 C C . LEU A 1 75 ? -3.374 9.770 -6.819 1.00 73.62 75 LEU A C 1
ATOM 597 O O . LEU A 1 75 ? -2.648 9.259 -7.664 1.00 73.62 75 LEU A O 1
ATOM 601 N N . PHE A 1 76 ? -4.562 9.267 -6.490 1.00 74.06 76 PHE A N 1
ATOM 602 C CA . PHE A 1 76 ? -5.110 8.027 -7.042 1.00 74.06 76 PHE A CA 1
ATOM 603 C C . PHE A 1 76 ? -6.049 8.248 -8.225 1.00 74.06 76 PHE A C 1
ATOM 605 O O . PHE A 1 76 ? -6.699 7.309 -8.686 1.00 74.06 76 PHE A O 1
ATOM 612 N N . ALA A 1 77 ? -6.139 9.483 -8.727 1.00 62.97 77 ALA A N 1
ATOM 613 C CA . ALA A 1 77 ? -6.827 9.739 -9.979 1.00 62.97 77 ALA A CA 1
ATOM 614 C C . ALA A 1 77 ? -6.245 8.798 -11.052 1.00 62.97 77 ALA A C 1
ATOM 616 O O . ALA A 1 77 ? -5.020 8.727 -11.192 1.00 62.97 77 ALA A O 1
ATOM 617 N N . PRO A 1 78 ? -7.088 8.038 -11.771 1.00 53.78 78 PRO A N 1
ATOM 618 C CA . PRO A 1 78 ? -6.632 6.960 -12.633 1.00 53.78 78 PRO A CA 1
ATOM 619 C C . PRO A 1 78 ? -5.743 7.513 -13.749 1.00 53.78 78 PRO A C 1
ATOM 621 O O . PRO A 1 78 ? -6.216 8.052 -14.746 1.00 53.78 78 PRO A O 1
ATOM 624 N N . SER A 1 79 ? -4.432 7.367 -13.578 1.00 52.25 79 SER A N 1
ATOM 625 C CA . SER A 1 79 ? -3.464 7.494 -14.656 1.00 52.25 79 SER A CA 1
ATOM 626 C C . SER A 1 79 ? -3.331 6.124 -15.308 1.00 52.25 79 SER A C 1
ATOM 628 O O . SER A 1 79 ? -3.063 5.129 -14.635 1.00 52.25 79 SER A O 1
ATOM 630 N N . ALA A 1 80 ? -3.508 6.059 -16.628 1.00 45.25 80 ALA A N 1
ATOM 631 C CA . ALA A 1 80 ? -3.506 4.821 -17.415 1.00 45.25 80 ALA A CA 1
ATOM 632 C C . ALA A 1 80 ? -2.182 4.021 -17.360 1.00 45.25 80 ALA A C 1
ATOM 634 O O . ALA A 1 80 ? -2.092 2.930 -17.917 1.00 45.25 80 ALA A O 1
ATOM 635 N N . ALA A 1 81 ? -1.162 4.535 -16.670 1.00 53.94 81 ALA A N 1
ATOM 636 C CA . ALA A 1 81 ? 0.077 3.838 -16.359 1.00 53.94 81 ALA A CA 1
ATOM 637 C C . ALA A 1 81 ? 0.511 4.159 -14.921 1.00 53.94 81 ALA A C 1
ATOM 639 O O . ALA A 1 81 ? 1.534 4.817 -14.709 1.00 53.94 81 ALA A O 1
ATOM 640 N N . SER A 1 82 ? -0.275 3.743 -13.922 1.00 65.62 82 SER A N 1
ATOM 641 C CA . SER A 1 82 ? 0.138 3.882 -12.523 1.00 65.62 82 SER A CA 1
ATOM 642 C C . SER A 1 82 ? 1.431 3.107 -12.285 1.00 65.62 82 SER A C 1
ATOM 644 O O . SER A 1 82 ? 1.458 1.884 -12.188 1.00 65.62 82 SER A O 1
ATOM 646 N N . ARG A 1 83 ? 2.531 3.856 -12.170 1.00 81.56 83 ARG A N 1
ATOM 647 C CA . ARG A 1 83 ? 3.857 3.359 -11.773 1.00 81.56 83 ARG A CA 1
ATOM 648 C C . ARG A 1 83 ? 3.911 3.046 -10.284 1.00 81.56 83 ARG A C 1
ATOM 650 O O . ARG A 1 83 ? 4.983 2.799 -9.742 1.00 81.56 83 ARG A O 1
ATOM 657 N N . HIS A 1 84 ? 2.781 3.114 -9.600 1.00 87.12 84 HIS A N 1
ATOM 658 C CA . HIS A 1 84 ? 2.700 2.977 -8.166 1.00 87.12 84 HIS A CA 1
ATOM 659 C C . HIS A 1 84 ? 1.672 1.921 -7.814 1.00 87.12 84 HIS A C 1
ATOM 661 O O . HIS A 1 84 ? 0.603 1.848 -8.418 1.00 87.12 84 HIS A O 1
ATOM 667 N N . LEU A 1 85 ? 2.014 1.119 -6.816 1.00 89.94 85 LEU A N 1
ATOM 668 C CA . LEU A 1 85 ? 1.097 0.195 -6.184 1.00 89.94 85 LEU A CA 1
ATOM 669 C C . LEU A 1 85 ? 0.742 0.737 -4.803 1.00 89.94 85 LEU A C 1
ATOM 671 O O . LEU A 1 85 ? 1.627 0.974 -3.978 1.00 89.94 85 LEU A O 1
ATOM 675 N N . HIS A 1 86 ? -0.549 0.937 -4.559 1.00 90.25 86 HIS A N 1
ATOM 676 C CA . HIS A 1 86 ? -1.040 1.571 -3.345 1.00 90.25 86 HIS A CA 1
ATOM 677 C C . HIS A 1 86 ? -1.757 0.574 -2.447 1.00 90.25 86 HIS A C 1
ATOM 679 O O . HIS A 1 86 ? -2.760 -0.021 -2.835 1.00 90.25 86 HIS A O 1
ATOM 685 N N . PHE A 1 87 ? -1.254 0.455 -1.225 1.00 91.94 87 PHE A N 1
ATOM 686 C CA . PHE A 1 87 ? -1.929 -0.189 -0.112 1.00 91.94 87 PHE A CA 1
ATOM 687 C C . PHE A 1 87 ? -2.444 0.880 0.843 1.00 91.94 87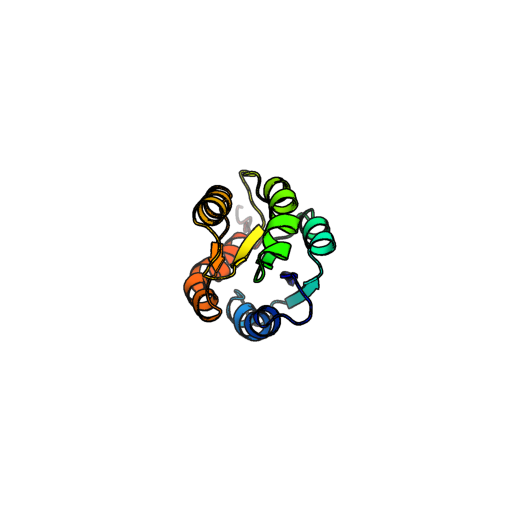 PHE A C 1
ATOM 689 O O . PHE A 1 87 ? -1.724 1.828 1.151 1.00 91.94 87 PHE A O 1
ATOM 696 N N . VAL A 1 88 ? -3.663 0.720 1.337 1.00 90.44 88 VAL A N 1
ATOM 697 C CA . VAL A 1 88 ? -4.242 1.596 2.354 1.00 90.44 88 VAL A CA 1
ATOM 698 C C . VAL A 1 88 ? -4.684 0.725 3.515 1.00 90.44 88 VAL A C 1
ATOM 700 O O . VAL A 1 88 ? -5.666 -0.006 3.420 1.00 90.44 88 VAL A O 1
ATOM 703 N N . ALA A 1 89 ? -3.918 0.778 4.595 1.00 90.31 89 ALA A N 1
ATOM 704 C CA . ALA A 1 89 ? -4.297 0.197 5.861 1.00 90.31 89 ALA A CA 1
ATOM 705 C C . ALA A 1 89 ? -5.357 1.067 6.530 1.00 90.31 89 ALA A C 1
ATOM 707 O O . ALA A 1 89 ? -5.135 2.260 6.712 1.00 90.31 89 ALA A O 1
ATOM 708 N N . VAL A 1 90 ? -6.495 0.482 6.882 1.00 87.94 90 VAL A N 1
ATOM 709 C CA . VAL A 1 90 ? -7.641 1.199 7.453 1.00 87.94 90 VAL A CA 1
ATOM 710 C C . VAL A 1 90 ? -8.064 0.583 8.778 1.00 87.94 90 VAL A C 1
ATOM 712 O O . VAL A 1 90 ? -7.818 -0.598 9.036 1.00 87.94 90 VAL A O 1
ATOM 715 N N . ASP A 1 91 ? -8.742 1.368 9.616 1.00 83.31 91 ASP A N 1
ATOM 716 C CA . ASP A 1 91 ? -9.479 0.798 10.742 1.00 83.31 91 ASP A CA 1
ATOM 717 C C . ASP A 1 91 ? -10.599 -0.128 10.213 1.00 83.31 91 ASP A C 1
ATOM 719 O O . ASP A 1 91 ? -11.343 0.255 9.302 1.00 83.31 91 ASP A O 1
ATOM 723 N N . PRO A 1 92 ? -10.777 -1.344 10.762 1.00 81.50 92 PRO A N 1
ATOM 724 C CA . PRO A 1 92 ? -11.840 -2.252 10.330 1.00 81.50 92 PRO A CA 1
ATOM 725 C C . PRO A 1 92 ? -13.253 -1.662 10.487 1.00 81.50 92 PRO A C 1
ATOM 727 O O . PRO A 1 92 ? -14.170 -2.092 9.793 1.00 81.50 92 PRO A O 1
ATOM 730 N N . ARG A 1 93 ? -13.436 -0.666 11.356 1.00 83.06 93 ARG A N 1
ATOM 731 C CA . ARG A 1 93 ? -14.689 0.063 11.592 1.00 83.06 93 ARG A CA 1
ATOM 732 C C . ARG A 1 93 ? -14.886 1.244 10.640 1.00 83.06 93 ARG A C 1
ATOM 734 O O . ARG A 1 93 ? -15.881 1.946 10.786 1.00 83.06 93 ARG A O 1
ATOM 741 N N . LEU A 1 94 ? -13.969 1.477 9.696 1.00 83.50 94 LEU A N 1
ATOM 742 C CA . LEU A 1 94 ? -14.135 2.496 8.663 1.00 83.50 94 LEU A CA 1
ATOM 743 C C . LEU A 1 94 ? -15.470 2.300 7.932 1.00 83.50 94 LEU A C 1
ATOM 745 O O . LEU A 1 94 ? -15.799 1.179 7.525 1.00 83.50 94 LEU A O 1
ATOM 749 N N . GLU A 1 95 ? -16.200 3.401 7.753 1.00 84.44 95 GLU A N 1
ATOM 750 C CA . GLU A 1 95 ? -17.517 3.425 7.120 1.00 84.44 95 GLU A CA 1
ATOM 751 C C . GLU A 1 95 ? -17.496 2.854 5.696 1.00 84.44 95 GLU A C 1
ATOM 753 O O . GLU A 1 95 ? -16.514 2.968 4.954 1.00 84.44 95 GLU A O 1
ATOM 758 N N . GLN A 1 96 ? -18.612 2.238 5.297 1.00 85.31 96 GLN A N 1
ATOM 759 C CA . GLN A 1 96 ? -18.729 1.568 4.004 1.00 85.31 96 GLN A CA 1
ATOM 760 C C . GLN A 1 96 ? -18.552 2.537 2.827 1.00 85.31 96 GLN A C 1
ATOM 762 O O . GLN A 1 96 ? -17.888 2.179 1.856 1.00 85.31 96 GLN A O 1
ATOM 767 N N . ASP A 1 97 ? -19.068 3.763 2.920 1.00 84.75 97 ASP A N 1
ATOM 768 C CA . ASP A 1 97 ? -18.914 4.776 1.870 1.00 84.75 97 ASP A CA 1
ATOM 769 C C . ASP A 1 97 ? -17.447 5.172 1.654 1.00 84.75 97 ASP A C 1
ATOM 771 O O . ASP A 1 97 ? -16.975 5.233 0.517 1.00 84.75 97 ASP A O 1
ATOM 775 N N . ALA A 1 98 ? -16.685 5.351 2.737 1.00 81.31 98 ALA A N 1
ATOM 776 C CA . ALA A 1 98 ? -15.253 5.633 2.658 1.00 81.31 98 ALA A CA 1
ATOM 777 C C . ALA A 1 98 ? -14.473 4.454 2.047 1.00 81.31 98 ALA A C 1
ATOM 779 O O . ALA A 1 98 ? -13.581 4.659 1.219 1.00 81.31 98 ALA A O 1
ATOM 780 N N . ARG A 1 99 ? -14.839 3.210 2.391 1.00 85.19 99 ARG A N 1
ATOM 781 C CA . ARG A 1 99 ? -14.264 1.999 1.775 1.00 85.19 99 ARG A CA 1
ATOM 782 C C . ARG A 1 99 ? -14.548 1.935 0.275 1.00 85.19 99 ARG A C 1
ATOM 784 O O . ARG A 1 99 ? -13.635 1.674 -0.503 1.00 85.19 99 ARG A O 1
ATOM 791 N N . LEU A 1 100 ? -15.791 2.194 -0.133 1.00 84.62 100 LEU A N 1
ATOM 792 C CA . LEU A 1 100 ? -16.189 2.206 -1.541 1.00 84.62 100 LEU A CA 1
ATOM 793 C C . LEU A 1 100 ? -15.434 3.285 -2.325 1.00 84.62 100 LEU A C 1
ATOM 795 O O . LEU A 1 100 ? -14.955 3.009 -3.425 1.00 84.62 100 LEU A O 1
ATOM 799 N N . ALA A 1 101 ? -15.267 4.477 -1.745 1.00 82.69 101 ALA A N 1
ATOM 800 C CA . ALA A 1 101 ? -14.483 5.550 -2.347 1.00 82.69 101 ALA A CA 1
ATOM 801 C C . ALA A 1 101 ? -13.020 5.132 -2.571 1.00 82.69 101 ALA A C 1
ATOM 803 O O . ALA A 1 101 ? -12.509 5.284 -3.678 1.00 82.69 101 ALA A O 1
ATOM 804 N N . LEU A 1 102 ? -12.371 4.536 -1.563 1.00 82.69 102 LEU A N 1
ATOM 805 C CA . LEU A 1 102 ? -11.006 4.013 -1.679 1.00 82.69 102 LEU A CA 1
ATOM 806 C C . LEU A 1 102 ? -10.899 2.939 -2.774 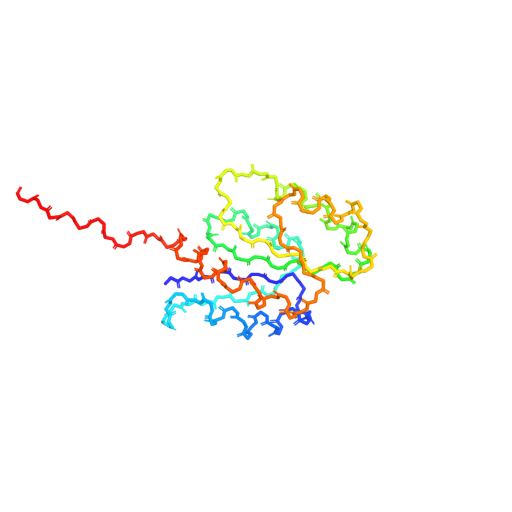1.00 82.69 102 LEU A C 1
ATOM 808 O O . LEU A 1 102 ? -10.034 3.025 -3.645 1.00 82.69 102 LEU A O 1
ATOM 812 N N . SER A 1 103 ? -11.794 1.949 -2.785 1.00 83.12 103 SER A N 1
ATOM 813 C CA . SER A 1 103 ? -11.782 0.898 -3.811 1.00 83.12 103 SER A CA 1
ATOM 814 C C . SER A 1 103 ? -11.978 1.448 -5.226 1.00 83.12 103 SER A C 1
ATOM 816 O O . SER A 1 103 ? -11.308 0.994 -6.153 1.00 83.12 103 SER A O 1
ATOM 818 N N . ALA A 1 104 ? -12.840 2.454 -5.402 1.00 83.31 104 ALA A N 1
ATOM 819 C CA . ALA A 1 104 ? -13.062 3.104 -6.695 1.00 83.31 104 ALA A CA 1
ATOM 820 C C . ALA A 1 104 ? -11.810 3.820 -7.234 1.00 83.31 104 ALA A C 1
ATOM 822 O O . ALA A 1 104 ? -11.699 4.046 -8.438 1.00 83.31 104 ALA A O 1
ATOM 823 N N . TRP A 1 105 ? -10.852 4.152 -6.367 1.00 82.25 105 TRP A N 1
ATOM 824 C CA . TRP A 1 105 ? -9.577 4.765 -6.739 1.00 82.25 105 TRP A CA 1
ATOM 825 C C . TRP A 1 105 ? -8.483 3.745 -7.093 1.00 82.25 105 TRP A C 1
ATOM 827 O O . TRP A 1 105 ? -7.343 4.123 -7.352 1.00 82.25 105 TRP A O 1
ATOM 837 N N . GLY A 1 106 ? -8.804 2.447 -7.109 1.00 82.12 106 GLY A N 1
ATOM 838 C CA . GLY A 1 106 ? -7.863 1.394 -7.496 1.00 82.12 106 GLY A CA 1
ATOM 839 C C . GLY A 1 106 ? -6.800 1.080 -6.441 1.00 82.12 106 GLY A C 1
ATOM 840 O O . GLY A 1 106 ? -5.755 0.522 -6.780 1.00 82.12 106 GLY A O 1
ATOM 841 N N . VAL A 1 107 ? -7.042 1.424 -5.170 1.00 87.25 107 VAL A N 1
ATOM 842 C CA . VAL A 1 107 ? -6.146 1.054 -4.066 1.00 87.25 107 VAL A CA 1
ATOM 843 C C . VAL A 1 107 ? -6.490 -0.304 -3.459 1.00 87.25 107 VAL A C 1
ATOM 845 O O . VAL A 1 107 ? -7.642 -0.737 -3.455 1.00 87.25 107 VAL A O 1
ATOM 848 N N . LEU A 1 108 ? -5.482 -0.963 -2.890 1.00 90.69 108 LEU A N 1
ATOM 849 C CA . LEU A 1 108 ? -5.634 -2.213 -2.152 1.00 90.69 108 LEU A CA 1
ATOM 850 C C . LEU A 1 108 ? -5.865 -1.910 -0.670 1.00 90.69 108 LEU A C 1
ATOM 852 O O . LEU A 1 108 ? -4.976 -1.410 0.017 1.00 90.69 108 LEU A O 1
ATOM 856 N N . ILE A 1 109 ? -7.062 -2.211 -0.173 1.00 90.25 109 ILE A N 1
ATOM 857 C CA . ILE A 1 109 ? -7.430 -1.965 1.225 1.00 90.25 109 ILE A CA 1
ATOM 858 C C . ILE A 1 109 ? -6.909 -3.108 2.105 1.00 90.25 109 ILE A C 1
ATOM 860 O O . ILE A 1 109 ? -7.053 -4.285 1.764 1.00 90.25 109 ILE A O 1
ATOM 864 N N . LEU A 1 110 ? -6.305 -2.751 3.239 1.00 91.19 110 LEU A N 1
ATOM 865 C CA . LEU A 1 110 ? -5.816 -3.670 4.262 1.00 91.19 110 LEU A CA 1
ATOM 866 C C . LEU A 1 110 ? -6.500 -3.357 5.601 1.00 91.19 110 LEU A C 1
ATOM 868 O O . LEU A 1 110 ? -6.219 -2.352 6.239 1.00 91.19 110 LEU A O 1
ATOM 872 N N . ASP A 1 111 ? -7.372 -4.241 6.063 1.00 87.81 111 ASP A N 1
ATOM 873 C CA . ASP A 1 111 ? -7.976 -4.168 7.399 1.00 87.81 111 ASP A CA 1
ATOM 874 C C . ASP A 1 111 ? -7.070 -4.802 8.465 1.00 87.81 111 ASP A C 1
ATOM 876 O O . ASP A 1 111 ? -7.172 -4.513 9.661 1.00 87.81 111 ASP A O 1
ATOM 880 N N . ARG A 1 112 ? -6.206 -5.737 8.042 1.00 87.06 112 ARG A N 1
ATOM 881 C CA . ARG A 1 112 ? -5.318 -6.487 8.931 1.00 87.06 112 ARG A CA 1
ATOM 882 C C . ARG A 1 112 ? -3.918 -6.672 8.343 1.00 87.06 112 ARG A C 1
ATOM 884 O O . ARG A 1 112 ? -3.795 -6.969 7.153 1.00 87.06 112 ARG A O 1
ATOM 891 N N . PRO A 1 113 ? -2.868 -6.591 9.177 1.00 83.19 113 PRO A N 1
ATOM 892 C CA . PRO A 1 113 ? -1.487 -6.938 8.842 1.00 83.19 113 PRO A CA 1
ATOM 893 C C . PRO A 1 113 ? -1.284 -8.145 7.927 1.00 83.19 113 PRO A C 1
ATOM 895 O O . PRO A 1 113 ? -0.504 -8.093 6.976 1.00 83.19 113 PRO A O 1
ATOM 898 N N . GLU A 1 114 ? -1.980 -9.241 8.216 1.00 86.50 114 GLU A N 1
ATOM 899 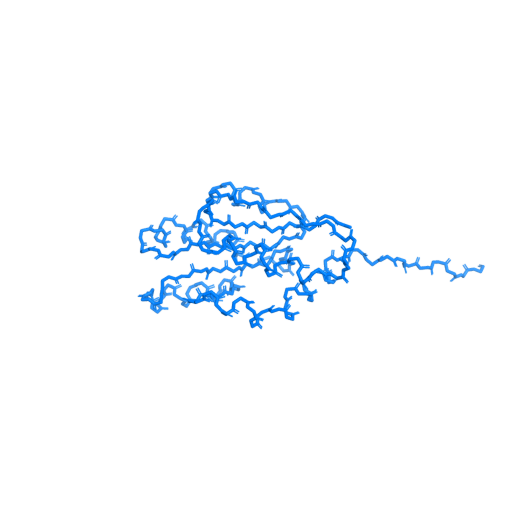C CA . GLU A 1 114 ? -1.778 -10.538 7.575 1.00 86.50 114 GLU A CA 1
ATOM 900 C C . GLU A 1 114 ? -2.238 -10.534 6.113 1.00 86.50 114 GLU A C 1
ATOM 902 O O . GLU A 1 114 ? -1.764 -11.341 5.312 1.00 86.50 114 GLU A O 1
ATOM 907 N N . GLN A 1 115 ? -3.116 -9.599 5.735 1.00 90.69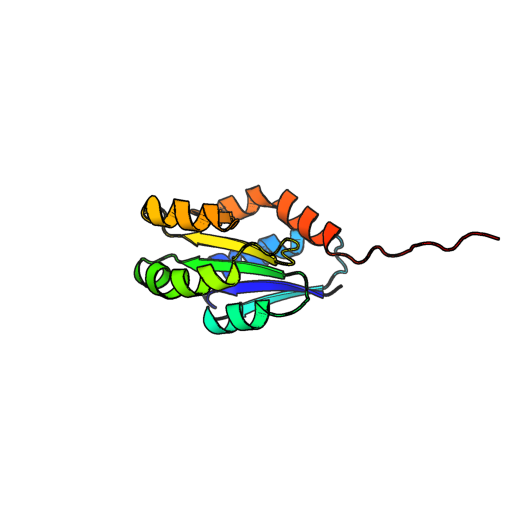 115 GLN A N 1
ATOM 908 C CA . GLN A 1 115 ? -3.592 -9.465 4.359 1.00 90.69 115 GLN A CA 1
ATOM 909 C C . GLN A 1 115 ? -2.481 -9.036 3.404 1.00 90.69 115 GLN A C 1
ATOM 911 O O . GLN A 1 115 ? -2.545 -9.381 2.229 1.00 90.69 115 GLN A O 1
ATOM 916 N N . LEU A 1 116 ? -1.425 -8.364 3.881 1.00 89.12 116 LEU A N 1
ATOM 917 C CA . LEU A 1 116 ? -0.302 -7.975 3.023 1.00 89.12 116 LEU A CA 1
ATOM 918 C C . LEU A 1 116 ? 0.316 -9.196 2.315 1.00 89.12 116 LEU A C 1
ATOM 920 O O . LEU A 1 116 ? 0.651 -9.120 1.135 1.00 89.12 116 LEU A O 1
ATOM 924 N N . ALA A 1 117 ? 0.376 -10.347 2.998 1.00 89.44 117 ALA A N 1
ATOM 925 C CA . ALA A 1 117 ? 0.886 -11.594 2.430 1.00 89.44 117 ALA A CA 1
ATOM 926 C C . ALA A 1 117 ? 0.023 -12.138 1.278 1.00 89.44 117 ALA A C 1
ATOM 928 O O . ALA A 1 117 ? 0.544 -12.782 0.371 1.00 89.44 117 ALA A O 1
ATOM 929 N N . GLN A 1 118 ? -1.280 -11.846 1.272 1.00 92.56 118 GLN A N 1
ATOM 930 C CA . GLN A 1 118 ? -2.204 -12.284 0.219 1.00 92.56 118 GLN A CA 1
ATOM 931 C C . GLN A 1 118 ? -1.915 -11.583 -1.116 1.00 92.56 118 GLN A C 1
ATOM 933 O O . GLN A 1 118 ? -2.200 -12.128 -2.180 1.00 92.56 118 GLN A O 1
ATOM 938 N N . TYR A 1 119 ? -1.284 -10.407 -1.070 1.00 93.25 119 TYR A N 1
ATOM 939 C CA . TYR A 1 119 ? -0.907 -9.632 -2.249 1.00 93.25 119 TYR A CA 1
ATOM 940 C C . TYR A 1 119 ? 0.521 -9.911 -2.736 1.00 93.25 119 TYR A C 1
ATOM 942 O O . TYR A 1 119 ? 0.989 -9.227 -3.645 1.00 93.25 119 TYR A O 1
ATOM 950 N N . ALA A 1 120 ? 1.210 -10.920 -2.188 1.00 92.81 120 ALA A N 1
ATOM 951 C CA . ALA A 1 120 ? 2.580 -11.281 -2.566 1.00 92.81 120 ALA A CA 1
ATOM 952 C C . ALA A 1 120 ? 2.772 -11.400 -4.085 1.00 92.81 120 ALA A C 1
ATOM 954 O O . ALA A 1 120 ? 3.595 -10.698 -4.669 1.00 92.81 120 ALA A O 1
ATOM 955 N N . ALA A 1 121 ? 1.937 -12.208 -4.744 1.00 92.56 121 ALA A N 1
ATOM 956 C CA . ALA A 1 121 ? 2.011 -12.413 -6.189 1.00 92.56 121 ALA A CA 1
ATOM 957 C C . ALA A 1 121 ? 1.815 -11.111 -6.987 1.00 92.56 121 ALA A C 1
ATOM 959 O O . ALA A 1 121 ? 2.457 -10.908 -8.018 1.00 92.56 121 ALA A O 1
ATOM 960 N N . LEU A 1 122 ? 0.954 -10.211 -6.501 1.00 92.69 122 LEU A N 1
ATOM 961 C CA . LEU A 1 122 ? 0.694 -8.923 -7.137 1.00 92.69 122 LEU A CA 1
ATOM 962 C C . LEU A 1 122 ? 1.912 -8.000 -7.015 1.00 92.69 122 LEU A C 1
ATOM 964 O O . LEU A 1 122 ? 2.327 -7.412 -8.011 1.00 92.69 122 LEU A O 1
ATOM 968 N N . VAL A 1 123 ? 2.516 -7.914 -5.827 1.00 93.19 123 VAL A N 1
ATOM 969 C CA . VAL A 1 123 ? 3.720 -7.108 -5.577 1.00 93.19 123 VAL A CA 1
ATOM 970 C C . VAL A 1 123 ? 4.903 -7.614 -6.404 1.00 93.19 123 VAL A C 1
ATOM 972 O O . VAL A 1 123 ? 5.583 -6.820 -7.051 1.00 93.19 123 VAL A O 1
ATOM 975 N N . THR A 1 124 ? 5.129 -8.929 -6.443 1.00 92.56 124 THR A N 1
ATOM 976 C CA . THR A 1 124 ? 6.188 -9.526 -7.268 1.00 92.56 124 THR A CA 1
ATOM 977 C C . THR A 1 124 ? 5.975 -9.220 -8.748 1.00 92.56 124 THR A C 1
ATOM 979 O O . THR A 1 124 ? 6.901 -8.770 -9.424 1.00 92.56 124 THR A O 1
ATOM 982 N N . ARG A 1 125 ? 4.746 -9.394 -9.255 1.00 91.31 125 ARG A N 1
ATOM 983 C CA . ARG A 1 125 ? 4.416 -9.080 -10.650 1.00 91.31 125 ARG A CA 1
ATOM 984 C C . ARG A 1 125 ? 4.621 -7.600 -10.958 1.00 91.31 125 ARG A C 1
ATOM 986 O O . ARG A 1 125 ? 5.182 -7.277 -12.000 1.00 91.31 125 ARG A O 1
ATOM 993 N N . PHE A 1 126 ? 4.204 -6.713 -10.057 1.00 91.50 126 PHE A N 1
ATOM 994 C CA . PHE A 1 126 ? 4.424 -5.277 -10.193 1.00 91.50 126 PHE A CA 1
ATOM 995 C C . PHE A 1 126 ? 5.913 -4.968 -10.392 1.00 91.50 126 PHE A C 1
ATOM 997 O O . PHE A 1 126 ? 6.268 -4.305 -11.368 1.00 91.50 126 PHE A O 1
ATOM 1004 N N . TRP A 1 127 ? 6.794 -5.532 -9.559 1.00 90.44 127 TRP A N 1
ATOM 1005 C CA . TRP A 1 127 ? 8.238 -5.344 -9.706 1.00 90.44 127 TRP A CA 1
ATOM 1006 C C . TRP A 1 127 ? 8.807 -5.908 -11.000 1.00 90.44 127 TRP A C 1
ATOM 1008 O O . TRP A 1 127 ? 9.613 -5.235 -11.635 1.00 90.44 127 TRP A O 1
ATOM 1018 N N . GLN A 1 128 ? 8.356 -7.083 -11.432 1.00 88.75 128 GLN A N 1
ATOM 1019 C CA . GLN A 1 128 ? 8.781 -7.674 -12.702 1.00 88.75 128 GLN A CA 1
ATOM 1020 C C . GLN A 1 128 ? 8.386 -6.802 -13.900 1.00 88.75 128 GLN A C 1
ATOM 1022 O O . GLN A 1 128 ? 9.209 -6.551 -14.773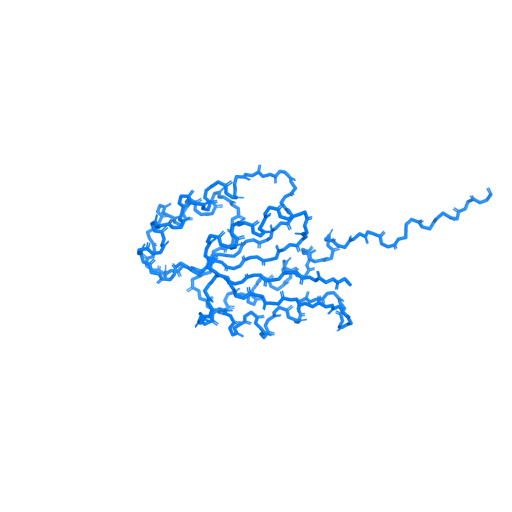 1.00 88.75 128 GLN A O 1
ATOM 1027 N N . THR A 1 129 ? 7.154 -6.285 -13.926 1.00 86.69 129 THR A N 1
ATOM 1028 C CA . THR A 1 129 ? 6.686 -5.400 -15.011 1.00 86.69 129 THR A CA 1
ATOM 1029 C C . THR A 1 129 ? 7.340 -4.021 -14.993 1.00 86.69 129 THR A C 1
ATOM 1031 O O . THR A 1 129 ? 7.400 -3.345 -16.016 1.00 86.69 129 THR A O 1
ATOM 1034 N N . ALA A 1 130 ? 7.824 -3.599 -13.827 1.00 82.12 130 ALA A N 1
ATOM 1035 C CA . ALA A 1 130 ? 8.511 -2.336 -13.624 1.00 82.12 130 ALA A CA 1
ATOM 1036 C C . ALA A 1 130 ? 9.982 -2.367 -14.067 1.00 82.12 130 ALA A C 1
ATOM 1038 O O . ALA A 1 130 ? 10.588 -1.302 -14.221 1.00 82.12 130 ALA A O 1
ATOM 1039 N N . GLN A 1 131 ? 10.570 -3.553 -14.255 1.00 71.12 131 GLN A N 1
ATOM 1040 C CA . GLN A 1 131 ? 11.925 -3.667 -14.777 1.00 71.12 131 GLN A CA 1
ATOM 1041 C C . GLN A 1 131 ? 11.957 -3.214 -16.242 1.00 71.12 131 GLN A C 1
ATOM 1043 O O . GLN A 1 131 ? 11.129 -3.654 -17.043 1.00 71.12 131 GLN A O 1
ATOM 1048 N N . PRO A 1 132 ? 12.917 -2.362 -16.638 1.00 60.38 132 PRO A N 1
ATOM 1049 C CA . PRO A 1 132 ? 13.183 -2.166 -18.053 1.00 60.38 132 PRO A CA 1
ATOM 1050 C C . PRO A 1 132 ? 13.592 -3.519 -18.641 1.00 60.38 132 PRO A C 1
ATOM 1052 O O . PRO A 1 132 ? 14.434 -4.207 -18.064 1.00 60.38 132 PRO A O 1
ATOM 1055 N N . VAL A 1 133 ? 12.987 -3.909 -19.767 1.00 55.69 133 VAL A N 1
ATOM 1056 C CA . VAL A 1 133 ? 13.318 -5.161 -20.458 1.00 55.69 133 VAL A CA 1
ATOM 1057 C C . VAL A 1 133 ? 14.813 -5.139 -20.771 1.00 55.69 133 VAL A C 1
ATOM 1059 O O . VAL A 1 133 ? 15.270 -4.398 -21.643 1.00 55.69 133 VAL A O 1
ATOM 1062 N N . ALA A 1 134 ? 15.599 -5.902 -20.018 1.00 52.56 134 ALA A N 1
ATOM 1063 C CA . ALA A 1 134 ? 17.020 -6.031 -20.267 1.00 52.56 134 ALA A CA 1
ATOM 1064 C C . ALA A 1 134 ? 17.198 -6.881 -21.532 1.00 52.56 134 ALA A C 1
ATOM 1066 O O . ALA A 1 134 ? 17.160 -8.106 -21.479 1.00 52.56 134 ALA A O 1
ATOM 1067 N N . GLY A 1 135 ? 17.368 -6.217 -22.676 1.00 46.56 135 GLY A N 1
ATOM 1068 C CA . GLY A 1 135 ? 17.847 -6.843 -23.905 1.00 46.56 135 GLY A CA 1
ATOM 1069 C C . GLY A 1 135 ? 16.783 -7.097 -24.968 1.00 46.56 135 GLY A C 1
ATOM 1070 O O . GLY A 1 135 ? 16.395 -8.234 -25.217 1.00 46.56 135 GLY A O 1
ATOM 1071 N N . GLY A 1 136 ? 16.466 -6.058 -25.743 1.00 37.59 136 GLY A N 1
ATOM 1072 C CA . GLY A 1 136 ? 16.380 -6.254 -27.187 1.00 37.59 136 GLY A CA 1
ATOM 1073 C C . GLY A 1 136 ? 17.781 -6.600 -27.687 1.00 37.59 136 GLY A C 1
ATOM 1074 O O . GLY A 1 136 ? 18.579 -5.712 -27.975 1.00 37.59 136 GLY A O 1
ATOM 1075 N N . ARG A 1 137 ? 18.116 -7.893 -27.697 1.00 45.78 137 ARG A N 1
ATOM 1076 C CA . ARG A 1 137 ? 19.293 -8.422 -28.389 1.00 45.78 137 ARG A CA 1
ATOM 1077 C C . ARG A 1 137 ? 19.083 -8.106 -29.873 1.00 45.78 137 ARG A C 1
ATOM 1079 O O . ARG A 1 137 ? 18.331 -8.799 -30.547 1.00 45.78 137 ARG A O 1
ATOM 1086 N N . GLY A 1 138 ? 19.706 -7.035 -30.357 1.00 39.66 138 GLY A N 1
ATOM 1087 C CA . GLY A 1 138 ? 19.957 -6.851 -31.780 1.00 39.66 138 GLY A CA 1
ATOM 1088 C C . GLY A 1 138 ? 20.929 -7.938 -32.223 1.00 39.66 138 GLY A C 1
ATOM 1089 O O . GLY A 1 138 ? 22.140 -7.768 -32.128 1.00 39.66 138 GLY A O 1
ATOM 1090 N N . VAL A 1 139 ? 20.379 -9.088 -32.598 1.00 50.34 139 VAL A N 1
ATOM 1091 C CA . VAL A 1 139 ? 21.011 -10.063 -33.484 1.00 50.34 139 VAL A CA 1
ATOM 1092 C C . VAL A 1 139 ? 20.253 -9.946 -34.803 1.00 50.34 139 VAL A C 1
ATOM 1094 O O . VAL A 1 139 ? 19.025 -10.003 -34.803 1.00 50.34 139 VAL A O 1
ATOM 1097 N N . GLY A 1 140 ? 20.991 -9.726 -35.883 1.00 51.81 140 GLY A N 1
ATOM 1098 C CA . GLY A 1 140 ? 20.510 -9.459 -37.238 1.00 51.81 140 GLY A CA 1
ATOM 1099 C C . GLY A 1 140 ? 21.548 -8.557 -37.898 1.00 51.81 140 GLY A C 1
ATOM 1100 O O . GLY A 1 140 ? 21.484 -7.346 -37.716 1.00 51.81 140 GLY A O 1
ATOM 1101 N N . GLU A 1 141 ? 22.713 -9.123 -38.222 1.00 43.38 141 GLU A N 1
ATOM 1102 C CA . GLU A 1 141 ? 23.056 -9.676 -39.554 1.00 43.38 141 GLU A CA 1
ATOM 1103 C C . GLU A 1 141 ? 23.504 -8.575 -40.519 1.00 43.38 141 GLU A C 1
ATOM 1105 O O . GLU A 1 141 ? 22.688 -7.689 -40.848 1.00 43.38 141 GLU A O 1
#

Organism: NCBI:txid980254

Sequence (141 aa):
MNYQWFVCEPESRWLRLSRRFAPQMLPSSDDGLSITPLDAARLAARLNSPRPTVALWSLETAPQCDQILPQLRGLFAPSAASRHLHFVAVDPRLEQDARLALSAWGVLILDRPEQLAQYAALVTRFWQTAQPVAGGRGVGE

Radius of gyration: 16.07 Å; chains: 1; bounding box: 42×27×54 Å

Secondary structure (DSSP, 8-state):
-EEEEEEESTT-HHHHHHHHHGGGGSSSTTSEEEEEEE-HHHHHHHHTSSS-EEEEEEE-SHHHHHHHHHHHHHHSS--TT--EEEEEEE-TT--HHHHHHHHHTT-EEESSGGGGGGGHHHHHHHHHHHS--S-------